Protein AF-A0A967I5H7-F1 (afdb_monomer_lite)

Foldseek 3Di:
DPPPVVVVVVVVVVVVVVVPPPVVVVVVVVVVVVVVVVVVVVVVVVVVVVVVVVVVVVVVVVVVVVVVVVVVVVVVVVVVVVVVVVVVVVVVVVVVVVVVVVLVVVLVVLVVVLVVVVVVDVVCPPCNLVCQLVVDPDPVVSVVSVVVSVVVVVVSVVSVVVSVVSVVVD

Secondary structure (DSSP, 8-state):
-THHHHHHHHHHHHHHHHTSSHHHHHHHHHHHHHHHHHHHHHHHHHHHHHHHHHHHHHHHHHHHHHHHHHHHHHHHHHHHHHHHHHHHHHHHHHHHHHHHHHHHHHHHHHHHHHHHHHHHHHHH-TTHHHHHHHT-SSHHHHHHHHHHHHHHHHHHHHHHHHHHHHHHT-

pLDDT: mean 87.02, std 15.75, range [47.09, 98.56]

Radius of gyration: 60.24 Å; chains: 1; bounding box: 118×24×165 Å

Sequence (170 aa):
MSRSVTVRILSGVLLAALLLPVSRSLADDLDDSRRKLQQIERRLRQTSQTLEQKTQAERQLRSDLRSVSAELERMRRRDKDLERELGRIEETIAARQKDAAEARTQVGEMENQVKTRLVALYKAGDAGPLRIVFSSTTPSEMARQFRYLSGVVRHDRQLLDTYRSRLEDL

Structure (mmCIF, N/CA/C/O backbone):
data_AF-A0A967I5H7-F1
#
_entry.id   AF-A0A967I5H7-F1
#
loop_
_atom_site.group_PDB
_atom_site.id
_atom_site.type_symbol
_atom_site.label_atom_id
_atom_site.label_alt_id
_atom_site.label_comp_id
_atom_site.label_asym_id
_atom_site.label_entity_id
_atom_site.label_seq_id
_atom_site.pdbx_PDB_ins_code
_atom_site.Cartn_x
_atom_site.Cartn_y
_atom_site.Cartn_z
_atom_site.occupancy
_atom_site.B_iso_or_equiv
_atom_site.auth_seq_id
_atom_site.auth_comp_id
_atom_site.auth_asym_id
_atom_site.auth_atom_id
_atom_site.pdbx_PDB_model_num
ATOM 1 N N . MET A 1 1 ? 77.489 -0.050 -110.963 1.00 48.12 1 MET A N 1
ATOM 2 C CA . MET A 1 1 ? 76.264 0.648 -110.496 1.00 48.12 1 MET A CA 1
ATOM 3 C C . MET A 1 1 ? 75.498 -0.084 -109.373 1.00 48.12 1 MET A C 1
ATOM 5 O O . MET A 1 1 ? 74.401 0.341 -109.047 1.00 48.12 1 MET A O 1
ATOM 9 N N . SER A 1 2 ? 76.056 -1.107 -108.699 1.00 51.81 2 SER A N 1
ATOM 10 C CA . SER A 1 2 ? 75.327 -1.906 -107.681 1.00 51.81 2 SER A CA 1
ATOM 11 C C . SER A 1 2 ? 75.442 -1.418 -106.221 1.00 51.81 2 SER A C 1
ATOM 13 O O . SER A 1 2 ? 74.976 -2.096 -105.311 1.00 51.81 2 SER A O 1
ATOM 15 N N . ARG A 1 3 ? 76.037 -0.239 -105.973 1.00 51.03 3 ARG A N 1
ATOM 16 C CA . ARG A 1 3 ? 76.220 0.332 -104.619 1.00 51.03 3 ARG A CA 1
ATOM 17 C C . ARG A 1 3 ? 75.095 1.277 -104.164 1.00 51.03 3 ARG A C 1
ATOM 19 O O . ARG A 1 3 ? 74.954 1.504 -102.972 1.00 51.03 3 ARG A O 1
ATOM 26 N N . SER A 1 4 ? 74.278 1.814 -105.074 1.00 50.06 4 SER A N 1
ATOM 27 C CA . SER A 1 4 ? 73.199 2.765 -104.741 1.00 50.06 4 SER A CA 1
ATOM 28 C C . SER A 1 4 ? 71.849 2.098 -104.439 1.00 50.06 4 SER A C 1
ATOM 30 O O . SER A 1 4 ? 71.014 2.684 -103.754 1.00 50.06 4 SER A O 1
ATOM 32 N N . VAL A 1 5 ? 71.634 0.869 -104.921 1.00 56.12 5 VAL A N 1
ATOM 33 C CA . VAL A 1 5 ? 70.396 0.098 -104.701 1.00 56.12 5 VAL A CA 1
ATOM 34 C C . VAL A 1 5 ? 70.439 -0.636 -103.359 1.00 56.12 5 VAL A C 1
ATOM 36 O O . VAL A 1 5 ? 69.460 -0.632 -102.621 1.00 56.12 5 VAL A O 1
ATOM 39 N N . THR A 1 6 ? 71.599 -1.174 -102.982 1.00 55.12 6 THR A N 1
ATOM 40 C CA . THR A 1 6 ? 71.808 -1.840 -101.688 1.00 55.12 6 THR A CA 1
ATOM 41 C C . THR A 1 6 ? 71.695 -0.874 -100.513 1.00 55.12 6 THR A C 1
ATOM 43 O O . THR A 1 6 ? 71.046 -1.213 -99.533 1.00 55.12 6 THR A O 1
ATOM 46 N N . VAL A 1 7 ? 72.210 0.357 -100.626 1.00 56.34 7 VAL A N 1
ATOM 47 C CA . VAL A 1 7 ? 72.081 1.387 -99.573 1.00 56.34 7 VAL A CA 1
ATOM 48 C C . VAL A 1 7 ? 70.624 1.830 -99.371 1.00 56.34 7 VAL A C 1
ATOM 50 O O . VAL A 1 7 ? 70.214 2.062 -98.239 1.00 56.34 7 VAL A O 1
ATOM 53 N N . ARG A 1 8 ? 69.814 1.881 -100.439 1.00 54.12 8 ARG A N 1
ATOM 54 C CA . ARG A 1 8 ? 68.382 2.232 -100.363 1.00 54.12 8 ARG A CA 1
ATOM 55 C C . ARG A 1 8 ? 67.513 1.111 -99.786 1.00 54.12 8 ARG A C 1
ATOM 57 O O . ARG A 1 8 ? 66.570 1.393 -99.054 1.00 54.12 8 ARG A O 1
ATOM 64 N N . ILE A 1 9 ? 67.847 -0.150 -100.065 1.00 57.62 9 ILE A N 1
ATOM 65 C CA . ILE A 1 9 ? 67.171 -1.310 -99.459 1.00 57.62 9 ILE A CA 1
ATOM 66 C C . ILE A 1 9 ? 67.573 -1.441 -97.979 1.00 57.62 9 ILE A C 1
ATOM 68 O O . ILE A 1 9 ? 66.714 -1.669 -97.131 1.00 57.62 9 ILE A O 1
ATOM 72 N N . LEU A 1 10 ? 68.846 -1.199 -97.643 1.00 52.28 10 LEU A N 1
ATOM 73 C CA . LEU A 1 10 ? 69.336 -1.218 -96.261 1.00 52.28 10 LEU A CA 1
ATOM 74 C C . LEU A 1 10 ? 68.751 -0.065 -95.419 1.00 52.28 10 LEU A C 1
ATOM 76 O O . LEU A 1 10 ? 68.406 -0.278 -94.259 1.00 52.28 10 LEU A O 1
ATOM 80 N N . SER A 1 11 ? 68.567 1.132 -95.998 1.00 55.00 11 SER A N 1
ATOM 81 C CA . SER A 1 11 ? 67.937 2.265 -95.297 1.00 55.00 11 SER A CA 1
ATOM 82 C C . SER A 1 11 ? 66.421 2.104 -95.139 1.00 55.00 11 SER A C 1
ATOM 84 O O . SER A 1 11 ? 65.867 2.556 -94.141 1.00 55.00 11 SER A O 1
ATOM 86 N N . GLY A 1 12 ? 65.743 1.441 -96.087 1.00 54.09 12 GLY A N 1
ATOM 87 C CA . GLY A 1 12 ? 64.311 1.129 -95.991 1.00 54.09 12 GLY A CA 1
ATOM 88 C C . GLY A 1 12 ? 63.990 0.092 -94.908 1.00 54.09 12 GLY A C 1
ATOM 89 O O . GLY A 1 12 ? 63.010 0.242 -94.180 1.00 54.09 12 GLY A O 1
ATOM 90 N N . VAL A 1 13 ? 64.851 -0.916 -94.738 1.00 55.88 13 VAL A N 1
ATOM 91 C CA . VAL A 1 13 ? 64.715 -1.937 -93.682 1.00 55.88 13 VAL A CA 1
ATOM 92 C C . VAL A 1 13 ? 65.041 -1.363 -92.296 1.00 55.88 13 VAL A C 1
ATOM 94 O O . VAL A 1 13 ? 64.364 -1.701 -91.326 1.00 55.88 13 VAL A O 1
ATOM 97 N N . LEU A 1 14 ? 66.004 -0.438 -92.194 1.00 51.91 14 LEU A N 1
ATOM 98 C CA . LEU A 1 14 ? 66.351 0.229 -90.932 1.00 51.91 14 LEU A CA 1
ATOM 99 C C . LEU A 1 14 ? 65.229 1.159 -90.427 1.00 51.91 14 LEU A C 1
ATOM 101 O O . LEU A 1 14 ? 64.987 1.224 -89.224 1.00 51.91 14 LEU A O 1
ATOM 105 N N . LEU A 1 15 ? 64.501 1.831 -91.331 1.00 52.03 15 LEU A N 1
ATOM 106 C CA . LEU A 1 15 ? 63.364 2.687 -90.962 1.00 52.03 15 LEU A CA 1
ATOM 107 C C . LEU A 1 15 ? 62.127 1.867 -90.545 1.00 52.03 15 LEU A C 1
ATOM 109 O O . LEU A 1 15 ? 61.424 2.244 -89.612 1.00 52.03 15 LEU A O 1
ATOM 113 N N . ALA A 1 16 ? 61.882 0.722 -91.195 1.00 51.41 16 ALA A N 1
ATOM 114 C CA . ALA A 1 16 ? 60.776 -0.179 -90.857 1.00 51.41 16 ALA A CA 1
ATOM 115 C C . ALA A 1 16 ? 61.017 -0.969 -89.553 1.00 51.41 16 ALA A C 1
ATOM 117 O O . ALA A 1 16 ? 60.074 -1.229 -88.808 1.00 51.41 16 ALA A O 1
ATOM 118 N N . ALA A 1 17 ? 62.273 -1.306 -89.236 1.00 51.19 17 ALA A N 1
ATOM 119 C CA . ALA A 1 17 ? 62.641 -1.986 -87.991 1.00 51.19 17 ALA A CA 1
ATOM 120 C C . ALA A 1 17 ? 62.571 -1.070 -86.752 1.00 51.19 17 ALA A C 1
ATOM 122 O O . ALA A 1 17 ? 62.327 -1.555 -85.648 1.00 51.19 17 ALA A O 1
ATOM 123 N N . LEU A 1 18 ? 62.724 0.250 -86.920 1.00 47.09 18 LEU A N 1
ATOM 124 C CA . LEU A 1 18 ? 62.641 1.218 -85.818 1.00 47.09 18 LEU A CA 1
ATOM 125 C C . LEU A 1 18 ? 61.191 1.532 -85.392 1.00 47.09 18 LEU A C 1
ATOM 127 O O . LEU A 1 18 ? 60.959 1.990 -84.277 1.00 47.09 18 LEU A O 1
ATOM 131 N N . LEU A 1 19 ? 60.205 1.249 -86.251 1.00 48.41 19 LEU A N 1
ATOM 132 C CA . LEU A 1 19 ? 58.780 1.505 -85.995 1.00 48.41 19 LEU A CA 1
ATOM 133 C C . LEU A 1 19 ? 58.031 0.322 -85.349 1.00 48.41 19 LEU A C 1
ATOM 135 O O . LEU A 1 19 ? 56.855 0.467 -85.018 1.00 48.41 19 LEU A O 1
ATOM 139 N N . LEU A 1 20 ? 58.673 -0.841 -85.156 1.00 53.62 20 LEU A N 1
ATOM 140 C CA . LEU A 1 20 ? 57.966 -2.098 -84.853 1.00 53.62 20 LEU A CA 1
ATOM 141 C C . LEU A 1 20 ? 58.289 -2.844 -83.535 1.00 53.62 20 LEU A C 1
ATOM 143 O O . LEU A 1 20 ? 57.771 -3.951 -83.373 1.00 53.62 20 LEU A O 1
ATOM 147 N N . PRO A 1 21 ? 58.982 -2.268 -82.526 1.00 49.91 21 PRO A N 1
ATOM 148 C CA . PRO A 1 21 ? 58.823 -2.794 -81.161 1.00 49.91 21 PRO A CA 1
ATOM 149 C C . PRO A 1 21 ? 58.366 -1.774 -80.103 1.00 49.91 21 PRO A C 1
ATOM 151 O O . PRO A 1 21 ? 57.919 -2.194 -79.040 1.00 49.91 21 PRO A O 1
ATOM 154 N N . VAL A 1 22 ? 58.387 -0.463 -80.372 1.00 51.75 22 VAL A N 1
ATOM 155 C CA . VAL A 1 22 ? 58.019 0.568 -79.371 1.00 51.75 22 VAL A CA 1
ATOM 156 C C . VAL A 1 22 ? 56.504 0.633 -79.117 1.00 51.75 22 VAL A C 1
ATOM 158 O O . VAL A 1 22 ? 56.057 0.945 -78.018 1.00 51.75 22 VAL A O 1
ATOM 161 N N . SER A 1 23 ? 55.684 0.271 -80.103 1.00 51.69 23 SER A N 1
ATOM 162 C CA . SER A 1 23 ? 54.220 0.286 -79.990 1.00 51.69 23 SER A CA 1
ATOM 163 C C . SER A 1 23 ? 53.652 -0.833 -79.110 1.00 51.69 23 SER A C 1
ATOM 165 O O . SER A 1 23 ? 52.576 -0.662 -78.543 1.00 51.69 23 SER A O 1
ATOM 167 N N . ARG A 1 24 ? 54.364 -1.960 -78.948 1.00 52.03 24 ARG A N 1
ATOM 168 C CA . ARG A 1 24 ? 53.908 -3.080 -78.105 1.00 52.03 24 ARG A CA 1
ATOM 169 C C . ARG A 1 24 ? 54.058 -2.794 -76.610 1.00 52.03 24 ARG A C 1
ATOM 171 O O . ARG A 1 24 ? 53.152 -3.138 -75.864 1.00 52.03 24 ARG A O 1
ATOM 178 N N . SER A 1 25 ? 55.138 -2.136 -76.177 1.00 56.47 25 SER A N 1
ATOM 179 C CA . SER A 1 25 ? 55.335 -1.814 -74.754 1.00 56.47 25 SER A CA 1
ATOM 180 C C . SER A 1 25 ? 54.417 -0.690 -74.269 1.00 56.47 25 SER A C 1
ATOM 182 O O . SER A 1 25 ? 53.925 -0.758 -73.150 1.00 56.47 25 SER A O 1
ATOM 184 N N . LEU A 1 26 ? 54.134 0.317 -75.110 1.00 58.41 26 LEU A N 1
ATOM 185 C CA . LEU A 1 26 ? 53.146 1.353 -74.780 1.00 58.41 26 LEU A CA 1
ATOM 186 C C . LEU A 1 26 ? 51.708 0.815 -74.768 1.00 58.41 26 LEU A C 1
ATOM 188 O O . LEU A 1 26 ? 50.904 1.284 -73.970 1.00 58.41 26 LEU A O 1
ATOM 192 N N . ALA A 1 27 ? 51.370 -0.141 -75.639 1.00 62.25 27 ALA A N 1
ATOM 193 C CA . ALA A 1 27 ? 50.043 -0.758 -75.651 1.00 62.25 27 ALA A CA 1
ATOM 194 C C . ALA A 1 27 ? 49.796 -1.638 -74.411 1.00 62.25 27 ALA A C 1
ATOM 196 O O . ALA A 1 27 ? 48.713 -1.572 -73.835 1.00 62.25 27 ALA A O 1
ATOM 197 N N . ASP A 1 28 ? 50.803 -2.402 -73.973 1.00 68.44 28 ASP A N 1
ATOM 198 C CA . ASP A 1 28 ? 50.714 -3.262 -72.783 1.00 68.44 28 ASP A CA 1
ATOM 199 C C . ASP A 1 28 ? 50.574 -2.439 -71.482 1.00 68.44 28 ASP A C 1
ATOM 201 O O . ASP A 1 28 ? 49.734 -2.739 -70.634 1.00 68.44 28 ASP A O 1
ATOM 205 N N . ASP A 1 29 ? 51.298 -1.318 -71.366 1.00 73.50 29 ASP A N 1
ATOM 206 C CA . ASP A 1 29 ? 51.200 -0.397 -70.218 1.00 73.50 29 ASP A CA 1
ATOM 207 C C . ASP A 1 29 ? 49.846 0.354 -70.169 1.00 73.50 29 ASP A C 1
ATOM 209 O O . ASP A 1 29 ? 49.271 0.607 -69.102 1.00 73.50 29 ASP A O 1
ATOM 213 N N . LEU A 1 30 ? 49.269 0.649 -71.342 1.00 77.06 30 LEU A N 1
ATOM 214 C CA . LEU A 1 30 ? 47.916 1.203 -71.480 1.00 77.06 30 LEU A CA 1
ATOM 215 C C . LEU A 1 30 ? 46.832 0.202 -71.064 1.00 77.06 30 LEU A C 1
ATOM 217 O O . LEU A 1 30 ? 45.870 0.582 -70.385 1.00 77.06 30 LEU A O 1
ATOM 221 N N . ASP A 1 31 ? 46.973 -1.065 -71.450 1.00 82.38 31 ASP A N 1
ATOM 222 C CA . ASP A 1 31 ? 46.030 -2.119 -71.077 1.00 82.38 31 ASP A CA 1
ATOM 223 C C . ASP A 1 31 ? 46.118 -2.464 -69.583 1.00 82.38 31 ASP A C 1
ATOM 225 O O . ASP A 1 31 ? 45.077 -2.629 -68.933 1.00 82.38 31 ASP A O 1
ATOM 229 N N . ASP A 1 32 ? 47.317 -2.487 -68.994 1.00 85.19 32 ASP A N 1
ATOM 230 C CA . ASP A 1 32 ? 47.492 -2.667 -67.547 1.00 85.19 32 ASP A CA 1
ATOM 231 C C . ASP A 1 32 ? 46.901 -1.490 -66.749 1.00 85.19 32 ASP A C 1
ATOM 233 O O . ASP A 1 32 ? 46.162 -1.681 -65.774 1.00 85.19 32 ASP A O 1
ATOM 237 N N . SER A 1 33 ? 47.108 -0.258 -67.222 1.00 83.06 33 SER A N 1
ATOM 238 C CA . SER A 1 33 ? 46.491 0.944 -66.643 1.00 83.06 33 SER A CA 1
ATOM 239 C C . SER A 1 33 ? 44.958 0.898 -66.691 1.00 83.06 33 SER A C 1
ATOM 241 O O . SER A 1 33 ? 44.292 1.213 -65.698 1.00 83.06 33 SER A O 1
ATOM 243 N N . ARG A 1 34 ? 44.367 0.436 -67.803 1.00 87.25 34 ARG A N 1
ATOM 244 C CA . ARG A 1 34 ? 42.908 0.237 -67.922 1.00 87.25 34 ARG A CA 1
ATOM 245 C C . ARG A 1 34 ? 42.387 -0.827 -66.958 1.00 87.25 34 ARG A C 1
ATOM 247 O O . ARG A 1 34 ? 41.344 -0.622 -66.332 1.00 87.25 34 ARG A O 1
ATOM 254 N N . ARG A 1 35 ? 43.104 -1.944 -66.795 1.00 90.44 35 ARG A N 1
ATOM 255 C CA . ARG A 1 35 ? 42.737 -3.009 -65.840 1.00 90.44 35 ARG A CA 1
ATOM 256 C C . ARG A 1 35 ? 42.777 -2.513 -64.396 1.00 90.44 35 ARG A C 1
ATOM 258 O O . ARG A 1 35 ? 41.832 -2.769 -63.644 1.00 90.44 35 ARG A O 1
ATOM 265 N N . LYS A 1 36 ? 43.818 -1.759 -64.026 1.00 91.19 36 LYS A N 1
ATOM 266 C CA . LYS A 1 36 ? 43.939 -1.110 -62.710 1.00 91.19 36 LYS A CA 1
ATOM 267 C C . LYS A 1 36 ? 42.777 -0.155 -62.451 1.00 91.19 36 LYS A C 1
ATOM 269 O O . LYS A 1 36 ? 42.155 -0.237 -61.393 1.00 91.19 36 LYS A O 1
ATOM 274 N N . LEU A 1 37 ? 42.418 0.678 -63.428 1.00 91.56 37 LEU A N 1
ATOM 275 C CA . LEU A 1 37 ? 41.289 1.603 -63.309 1.00 91.56 37 LEU A CA 1
ATOM 276 C C . LEU A 1 37 ? 39.960 0.857 -63.105 1.00 91.56 37 LEU A C 1
ATOM 278 O O . LEU A 1 37 ? 39.237 1.145 -62.153 1.00 91.56 37 LEU A O 1
ATOM 282 N N . GLN A 1 38 ? 39.687 -0.189 -63.889 1.00 93.19 38 GLN A N 1
ATOM 283 C CA . GLN A 1 38 ? 38.497 -1.033 -63.698 1.00 93.19 38 GLN A CA 1
ATOM 284 C C . GLN A 1 38 ? 38.470 -1.743 -62.335 1.00 93.19 38 GLN A C 1
ATOM 286 O O . GLN A 1 38 ? 37.399 -1.998 -61.773 1.00 93.19 38 GLN A O 1
ATOM 291 N N . GLN A 1 39 ? 39.628 -2.133 -61.799 1.00 94.50 39 GLN A N 1
ATOM 292 C CA . GLN A 1 39 ? 39.720 -2.729 -60.467 1.00 94.50 39 GLN A CA 1
ATOM 293 C C . GLN A 1 39 ? 39.444 -1.692 -59.374 1.00 94.50 39 GLN A C 1
ATOM 295 O O . GLN A 1 39 ? 38.716 -1.996 -58.426 1.00 94.50 39 G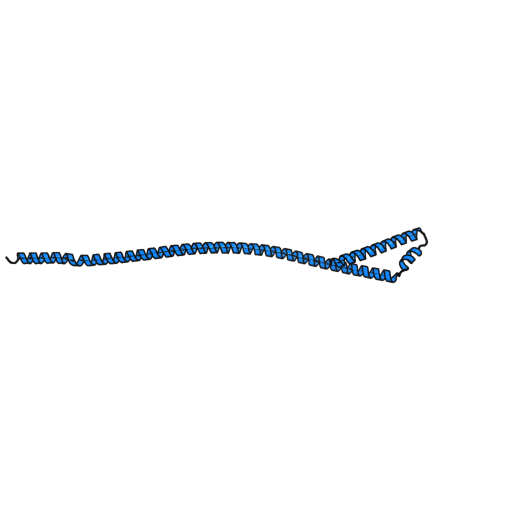LN A O 1
ATOM 300 N N . ILE A 1 40 ? 39.970 -0.475 -59.521 1.00 94.12 40 ILE A N 1
ATOM 301 C CA . ILE A 1 40 ? 39.706 0.647 -58.613 1.00 94.12 40 ILE A CA 1
ATOM 302 C C . ILE A 1 40 ? 38.220 1.007 -58.636 1.00 94.12 40 ILE A C 1
ATOM 304 O O . ILE A 1 40 ? 37.616 1.092 -57.573 1.00 94.12 40 ILE A O 1
ATOM 308 N N . GLU A 1 41 ? 37.592 1.119 -59.806 1.00 92.75 41 GLU A N 1
ATOM 309 C CA . GLU A 1 41 ? 36.151 1.387 -59.915 1.00 92.75 41 GLU A CA 1
ATOM 310 C C . GLU A 1 41 ? 35.296 0.297 -59.262 1.00 92.75 41 GLU A C 1
ATOM 312 O O . GLU A 1 41 ? 34.310 0.589 -58.584 1.00 92.75 41 GLU A O 1
ATOM 317 N N . ARG A 1 42 ? 35.664 -0.980 -59.443 1.00 95.81 42 ARG A N 1
ATOM 318 C CA . ARG A 1 42 ? 34.982 -2.097 -58.773 1.00 95.81 42 ARG A CA 1
ATOM 319 C C . ARG A 1 42 ? 35.119 -2.006 -57.255 1.00 95.81 42 ARG A C 1
ATOM 321 O O . ARG A 1 42 ? 34.110 -2.127 -56.563 1.00 95.81 42 ARG A O 1
ATOM 328 N N . ARG A 1 43 ? 36.327 -1.741 -56.750 1.00 94.75 43 ARG A N 1
ATOM 329 C CA . ARG A 1 43 ? 36.581 -1.542 -55.314 1.00 94.75 43 ARG A CA 1
ATOM 330 C C . ARG A 1 43 ? 35.831 -0.331 -54.767 1.00 94.75 43 ARG A C 1
ATOM 332 O O . ARG A 1 43 ? 35.278 -0.421 -53.676 1.00 94.75 43 ARG A O 1
ATOM 339 N N . LEU A 1 44 ? 35.767 0.764 -55.522 1.00 94.62 44 LEU A N 1
ATOM 340 C CA . LEU A 1 44 ? 35.023 1.963 -55.150 1.00 94.62 44 LEU A CA 1
ATOM 341 C C . LEU A 1 44 ? 33.532 1.645 -55.016 1.00 94.62 44 LEU A C 1
ATOM 343 O O . LEU A 1 44 ? 32.970 1.884 -53.955 1.00 94.62 44 LEU A O 1
ATOM 347 N N . ARG A 1 45 ? 32.921 1.001 -56.022 1.00 95.88 45 ARG A N 1
ATOM 348 C CA . ARG A 1 45 ? 31.509 0.579 -55.963 1.00 95.88 45 ARG A CA 1
ATOM 349 C C . ARG A 1 45 ? 31.219 -0.332 -54.768 1.00 95.88 45 ARG A C 1
ATOM 351 O O . ARG A 1 45 ? 30.258 -0.091 -54.046 1.00 95.88 45 ARG A O 1
ATOM 358 N N . GLN A 1 46 ? 32.061 -1.338 -54.525 1.00 96.25 46 GLN A N 1
ATOM 359 C CA . GLN A 1 46 ? 31.907 -2.244 -53.377 1.00 96.25 46 GLN A CA 1
ATOM 360 C C . GLN A 1 46 ? 32.037 -1.511 -52.037 1.00 96.25 46 GLN A C 1
ATOM 362 O O . GLN A 1 46 ? 31.272 -1.768 -51.106 1.00 96.25 46 GLN A O 1
ATOM 367 N N . THR A 1 47 ? 32.987 -0.580 -51.941 1.00 94.50 47 THR A N 1
ATOM 368 C CA . THR A 1 47 ? 33.207 0.221 -50.732 1.00 94.50 47 THR A CA 1
ATOM 369 C C . THR A 1 47 ? 32.029 1.160 -50.483 1.00 94.50 47 THR A C 1
ATOM 371 O O . THR A 1 47 ? 31.547 1.221 -49.356 1.00 94.50 47 THR A O 1
ATOM 374 N N . SER A 1 48 ? 31.512 1.826 -51.521 1.00 95.06 48 SER A N 1
ATOM 375 C CA . SER A 1 48 ? 30.314 2.671 -51.442 1.00 95.06 48 SER A CA 1
ATOM 376 C C . SER A 1 48 ? 29.086 1.881 -50.988 1.00 95.06 48 SER A C 1
ATOM 378 O O . SER A 1 48 ? 28.423 2.294 -50.043 1.00 95.06 48 SER A O 1
ATOM 380 N N . GLN A 1 49 ? 28.833 0.703 -51.568 1.00 97.00 49 GLN A N 1
ATOM 381 C CA . GLN A 1 49 ? 27.724 -0.166 -51.147 1.00 97.00 49 GLN A CA 1
ATOM 382 C C . GLN A 1 49 ? 27.868 -0.626 -49.690 1.00 97.00 49 GLN A C 1
ATOM 384 O O . GLN A 1 49 ? 26.906 -0.608 -48.926 1.00 97.00 49 GLN A O 1
ATOM 389 N N . THR A 1 50 ? 29.082 -1.003 -49.279 1.00 96.44 50 THR A N 1
ATOM 390 C CA . THR A 1 50 ? 29.358 -1.400 -47.889 1.00 96.44 50 THR A CA 1
ATOM 391 C C . THR A 1 50 ? 29.144 -0.231 -46.928 1.00 96.44 50 THR A C 1
ATOM 393 O O . THR A 1 50 ? 28.615 -0.418 -45.832 1.00 96.44 50 THR A O 1
ATOM 396 N N . LEU A 1 51 ? 29.545 0.980 -47.323 1.00 96.12 51 LEU A N 1
ATOM 397 C CA . LEU A 1 51 ? 29.343 2.187 -46.530 1.00 96.12 51 LEU A CA 1
ATOM 398 C C . LEU A 1 51 ? 27.852 2.486 -46.360 1.00 96.12 51 LEU A C 1
ATOM 400 O O . LEU A 1 51 ? 27.416 2.697 -45.233 1.00 96.12 51 LEU A O 1
ATOM 404 N N . GLU A 1 52 ? 27.065 2.423 -47.436 1.00 97.06 52 GLU A N 1
ATOM 405 C CA . GLU A 1 52 ? 25.610 2.610 -47.387 1.00 97.06 52 GLU A CA 1
ATOM 406 C C . GLU A 1 52 ? 24.933 1.597 -46.455 1.00 97.06 52 GLU A C 1
ATOM 408 O O . GLU A 1 52 ? 24.158 1.988 -45.578 1.00 97.06 52 GLU A O 1
ATOM 413 N N . GLN A 1 53 ? 25.286 0.311 -46.571 1.00 97.50 53 GLN A N 1
ATOM 414 C CA . GLN A 1 53 ? 24.779 -0.742 -45.684 1.00 97.50 53 GLN A CA 1
ATOM 415 C C . GLN A 1 53 ? 25.130 -0.470 -44.218 1.00 97.50 53 GLN A C 1
ATOM 417 O O . GLN A 1 53 ? 24.269 -0.571 -43.342 1.00 97.50 53 GLN A O 1
ATOM 422 N N . LYS A 1 54 ? 26.380 -0.078 -43.934 1.00 96.88 54 LYS A N 1
ATOM 423 C CA . LYS A 1 54 ? 26.809 0.270 -42.573 1.00 96.88 54 LYS A CA 1
ATOM 424 C C . LYS A 1 54 ? 26.090 1.505 -42.041 1.00 96.88 54 LYS A C 1
ATOM 426 O O . LYS A 1 54 ? 25.675 1.499 -40.887 1.00 96.88 54 LYS A O 1
ATOM 431 N N . THR A 1 55 ? 25.890 2.534 -42.862 1.00 96.88 55 THR A N 1
ATOM 432 C CA . THR A 1 55 ? 25.125 3.727 -42.477 1.00 96.88 55 THR A CA 1
ATOM 433 C C . THR A 1 55 ? 23.669 3.379 -42.172 1.00 96.88 55 THR A C 1
ATOM 435 O O . THR A 1 55 ? 23.103 3.900 -41.210 1.00 96.88 55 THR A O 1
ATOM 438 N N . GLN A 1 56 ? 23.048 2.484 -42.944 1.00 97.56 56 GLN A N 1
ATOM 439 C CA . GLN A 1 56 ? 21.691 2.020 -42.662 1.00 97.56 56 GLN A CA 1
ATOM 440 C C . GLN A 1 56 ? 21.628 1.214 -41.357 1.00 97.56 56 GLN A C 1
ATOM 442 O O . GLN A 1 56 ? 20.762 1.482 -40.523 1.00 97.56 56 GLN A O 1
ATOM 447 N N . ALA A 1 57 ? 22.572 0.294 -41.144 1.00 97.38 57 ALA A N 1
ATOM 448 C CA . ALA A 1 57 ? 22.676 -0.474 -39.905 1.00 97.38 57 ALA A CA 1
ATOM 449 C C . ALA A 1 57 ? 22.895 0.434 -38.682 1.00 97.38 57 ALA A C 1
ATOM 451 O O . ALA A 1 57 ? 22.251 0.250 -37.652 1.00 97.38 57 ALA A O 1
ATOM 452 N N . GLU A 1 58 ? 23.737 1.465 -38.801 1.00 97.00 58 GLU A N 1
ATOM 453 C CA . GLU A 1 58 ? 23.949 2.456 -37.741 1.00 97.00 58 GLU A CA 1
ATOM 454 C C . GLU A 1 58 ? 22.658 3.219 -37.414 1.00 97.00 58 GLU A C 1
ATOM 456 O O . GLU A 1 58 ? 22.325 3.411 -36.242 1.00 97.00 58 GLU A O 1
ATOM 461 N N . ARG A 1 59 ? 21.896 3.641 -38.432 1.00 97.75 59 ARG A N 1
ATOM 462 C CA . ARG A 1 59 ? 20.606 4.319 -38.228 1.00 97.75 59 ARG A CA 1
ATOM 463 C C . ARG A 1 59 ? 19.604 3.422 -37.508 1.00 97.75 59 ARG A C 1
ATOM 465 O O . ARG A 1 59 ? 18.932 3.908 -36.597 1.00 97.75 59 ARG A O 1
ATOM 472 N N . GLN A 1 60 ? 19.530 2.147 -37.891 1.00 97.81 60 GLN A N 1
ATOM 473 C CA . GLN A 1 60 ? 18.663 1.173 -37.232 1.00 97.81 60 GLN A CA 1
ATOM 474 C C . GLN A 1 60 ? 19.075 0.988 -35.771 1.00 97.81 60 GLN A C 1
ATOM 476 O O . GLN A 1 60 ? 18.256 1.196 -34.882 1.00 97.81 60 GLN A O 1
ATOM 481 N N . LEU A 1 61 ? 20.363 0.748 -35.512 1.00 97.56 61 LEU A N 1
ATOM 482 C CA . LEU A 1 61 ? 20.882 0.570 -34.157 1.00 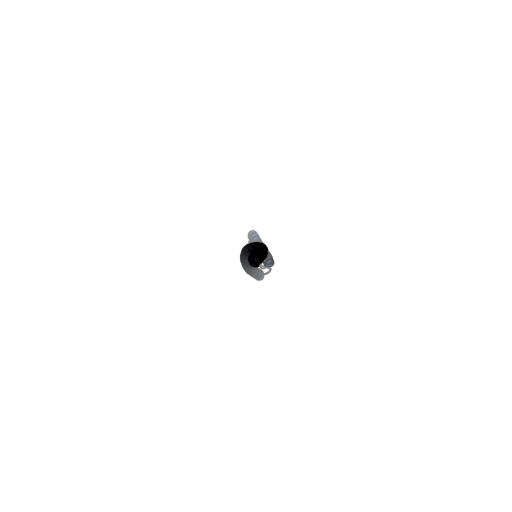97.56 61 LEU A CA 1
ATOM 483 C C . LEU A 1 61 ? 20.631 1.800 -33.272 1.00 97.56 61 LEU A C 1
ATOM 485 O O . LEU A 1 61 ? 20.241 1.670 -32.115 1.00 97.56 61 LEU A O 1
ATOM 489 N N . ARG A 1 62 ? 20.796 3.015 -33.812 1.00 97.62 62 ARG A N 1
ATOM 490 C CA . ARG A 1 62 ? 20.450 4.258 -33.101 1.00 97.62 62 ARG A CA 1
ATOM 491 C C . ARG A 1 62 ? 18.953 4.354 -32.806 1.00 97.62 62 ARG A C 1
ATOM 493 O O . ARG A 1 62 ? 18.571 4.906 -31.775 1.00 97.62 62 ARG A O 1
ATOM 500 N N . SER A 1 63 ? 18.100 3.878 -33.711 1.00 98.06 63 SER A N 1
ATOM 501 C CA . SER A 1 63 ? 16.653 3.827 -33.490 1.00 98.06 63 SER A CA 1
ATOM 502 C C . SER A 1 63 ? 16.299 2.856 -32.368 1.00 98.06 63 SER A C 1
ATOM 504 O O . SER A 1 63 ? 15.606 3.245 -31.427 1.00 98.06 63 SER A O 1
ATOM 506 N N . ASP A 1 64 ? 16.852 1.647 -32.418 1.00 97.69 64 ASP A N 1
ATOM 507 C CA . ASP A 1 64 ? 16.629 0.608 -31.414 1.00 97.69 64 ASP A CA 1
ATOM 508 C C . ASP A 1 64 ? 17.122 1.074 -30.040 1.00 97.69 64 ASP A C 1
ATOM 510 O O . ASP A 1 64 ? 16.389 0.987 -29.056 1.00 97.69 64 ASP A O 1
ATOM 514 N N . LEU A 1 65 ? 18.307 1.695 -29.976 1.00 98.00 65 LEU A N 1
ATOM 515 C CA . LEU A 1 65 ? 18.854 2.249 -28.737 1.00 98.00 65 LEU A CA 1
ATOM 516 C C . LEU A 1 65 ? 17.945 3.326 -28.133 1.00 98.00 65 LEU A C 1
ATOM 518 O O . LEU A 1 65 ? 17.744 3.354 -26.916 1.00 98.00 65 LEU A O 1
ATOM 522 N N . ARG A 1 66 ? 17.369 4.206 -28.964 1.00 97.94 66 ARG A N 1
ATOM 523 C CA . ARG A 1 66 ? 16.397 5.209 -28.497 1.00 97.94 66 ARG A CA 1
ATOM 524 C C . ARG A 1 66 ? 15.132 4.551 -27.960 1.00 97.94 66 ARG A C 1
ATOM 526 O O . ARG A 1 66 ? 14.633 4.995 -26.929 1.00 97.94 66 ARG A O 1
ATOM 533 N N . SER A 1 67 ? 14.635 3.506 -28.624 1.00 98.12 67 SER A N 1
ATOM 534 C CA . SER A 1 67 ? 13.440 2.789 -28.170 1.00 98.12 67 SER A CA 1
ATOM 535 C C . SER A 1 67 ? 13.679 2.103 -26.829 1.00 98.12 67 SER A C 1
ATOM 537 O O . SER A 1 67 ? 12.909 2.311 -25.895 1.00 98.12 67 SER A O 1
ATOM 539 N N . VAL A 1 68 ? 14.787 1.367 -26.703 1.00 98.12 68 VAL A N 1
ATOM 540 C CA . VAL A 1 68 ? 15.163 0.685 -25.456 1.00 98.12 68 VAL A CA 1
ATOM 541 C C . VAL A 1 68 ? 15.372 1.696 -24.330 1.00 98.12 68 VAL A C 1
ATOM 543 O O . VAL A 1 68 ? 14.878 1.498 -23.225 1.00 98.12 68 VAL A O 1
ATOM 546 N N . SER A 1 69 ? 16.038 2.822 -24.603 1.00 97.88 69 SER A N 1
ATOM 547 C CA . SER A 1 69 ? 16.230 3.881 -23.601 1.00 97.88 69 SER A CA 1
ATOM 548 C C . SER A 1 69 ? 14.897 4.476 -23.136 1.00 97.88 69 SER A C 1
ATOM 550 O O . SER A 1 69 ? 14.700 4.702 -21.944 1.00 97.88 69 SER A O 1
ATOM 552 N N . ALA A 1 70 ? 13.959 4.706 -24.059 1.00 98.31 70 ALA A N 1
ATOM 553 C CA . ALA A 1 70 ? 12.633 5.207 -23.716 1.00 98.31 70 ALA A CA 1
ATOM 554 C C . ALA A 1 70 ? 11.829 4.190 -22.892 1.00 98.31 70 ALA A C 1
ATOM 556 O O . ALA A 1 70 ? 11.118 4.578 -21.965 1.00 98.31 70 ALA A O 1
ATOM 557 N N . GLU A 1 71 ? 11.936 2.901 -23.207 1.00 98.31 71 GLU A N 1
ATOM 558 C CA . GLU A 1 71 ? 11.291 1.834 -22.446 1.00 98.31 71 GLU A CA 1
ATOM 559 C C . GLU A 1 71 ? 11.881 1.698 -21.037 1.00 98.31 71 GLU A C 1
ATOM 561 O O . GLU A 1 71 ? 11.122 1.657 -20.066 1.00 98.31 71 GLU A O 1
ATOM 566 N N . LEU A 1 72 ? 13.210 1.749 -20.910 1.00 98.38 72 LEU A N 1
ATOM 567 C CA . LEU A 1 72 ? 13.918 1.744 -19.629 1.00 98.38 72 LEU A CA 1
ATOM 568 C C . LEU A 1 72 ? 13.451 2.898 -18.731 1.00 98.38 72 LEU A C 1
ATOM 570 O O . LEU A 1 72 ? 13.161 2.699 -17.554 1.00 98.38 72 LEU A O 1
ATOM 574 N N . GLU A 1 73 ? 13.315 4.102 -19.287 1.00 98.38 73 GLU A N 1
ATOM 575 C CA . GLU A 1 73 ? 12.811 5.260 -18.544 1.00 98.38 73 GLU A CA 1
ATOM 576 C C . GLU A 1 73 ? 11.343 5.106 -18.126 1.00 98.38 73 GLU A C 1
ATOM 578 O O . GLU A 1 73 ? 10.956 5.569 -17.051 1.00 98.38 73 GLU A O 1
ATOM 583 N N . ARG A 1 74 ? 10.507 4.436 -18.930 1.00 98.44 74 ARG A N 1
ATOM 584 C CA . ARG A 1 74 ? 9.125 4.110 -18.531 1.00 98.44 74 ARG A CA 1
ATOM 585 C C . ARG A 1 74 ? 9.088 3.062 -17.424 1.00 98.44 74 ARG A C 1
ATOM 587 O O . ARG A 1 74 ? 8.250 3.172 -16.534 1.00 98.44 74 ARG A O 1
ATOM 594 N N . MET A 1 75 ? 9.949 2.047 -17.483 1.00 98.12 75 MET A N 1
ATOM 595 C CA . MET A 1 75 ? 10.065 1.027 -16.433 1.00 98.12 75 MET A CA 1
ATOM 596 C C . MET A 1 75 ? 10.519 1.663 -15.119 1.00 98.12 75 MET A C 1
ATOM 598 O O . MET A 1 75 ? 9.802 1.560 -14.136 1.00 98.12 75 MET A O 1
ATOM 602 N N . ARG A 1 76 ? 11.580 2.477 -15.137 1.00 98.31 76 ARG A N 1
ATOM 603 C CA . ARG A 1 76 ? 12.060 3.211 -13.952 1.00 98.31 76 ARG A CA 1
ATOM 604 C C . ARG A 1 76 ? 10.998 4.094 -13.297 1.00 98.31 76 ARG A C 1
ATO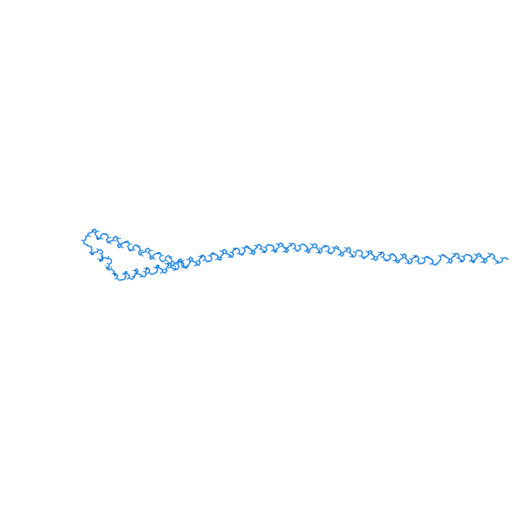M 606 O O . ARG A 1 76 ? 10.990 4.242 -12.080 1.00 98.31 76 ARG A O 1
ATOM 613 N N . ARG A 1 77 ? 10.128 4.733 -14.089 1.00 98.44 77 ARG A N 1
ATOM 614 C CA . ARG A 1 77 ? 9.005 5.519 -13.545 1.00 98.44 77 ARG A CA 1
ATOM 615 C C . ARG A 1 77 ? 7.971 4.620 -12.883 1.00 98.44 77 ARG A C 1
ATOM 617 O O . ARG A 1 77 ? 7.575 4.914 -11.765 1.00 98.44 77 ARG A O 1
ATOM 624 N N . ARG A 1 78 ? 7.596 3.520 -13.544 1.00 98.38 78 ARG A N 1
ATOM 625 C CA . ARG A 1 78 ? 6.675 2.527 -12.980 1.00 98.38 78 ARG A CA 1
ATOM 626 C C . ARG A 1 78 ? 7.213 1.927 -11.684 1.00 98.38 78 ARG A C 1
ATOM 628 O O . ARG A 1 78 ? 6.460 1.860 -10.726 1.00 98.38 78 ARG A O 1
ATOM 635 N N . ASP A 1 79 ? 8.499 1.596 -11.622 1.00 98.38 79 ASP A N 1
ATOM 636 C CA . ASP A 1 79 ? 9.129 1.075 -10.403 1.00 98.38 79 ASP A CA 1
ATOM 637 C C . ASP A 1 79 ? 9.023 2.083 -9.253 1.00 98.38 79 ASP A C 1
ATOM 639 O O . ASP A 1 79 ? 8.547 1.742 -8.176 1.00 98.38 79 ASP A O 1
ATOM 643 N N . LYS A 1 80 ? 9.347 3.359 -9.499 1.00 98.31 80 LYS A N 1
ATOM 644 C CA . LYS A 1 80 ? 9.190 4.424 -8.491 1.00 98.31 80 LYS A CA 1
ATOM 645 C C . LYS A 1 80 ? 7.740 4.645 -8.063 1.00 98.31 80 LYS A C 1
ATOM 647 O O . LYS A 1 80 ? 7.483 5.048 -6.930 1.00 98.31 80 LYS A O 1
ATOM 652 N N . ASP A 1 81 ? 6.786 4.472 -8.970 1.00 98.44 81 ASP A N 1
ATOM 653 C CA . ASP A 1 81 ? 5.364 4.590 -8.649 1.00 98.44 81 ASP A CA 1
ATOM 654 C C . ASP A 1 81 ? 4.916 3.425 -7.760 1.00 98.44 81 ASP A C 1
ATOM 656 O O . ASP A 1 81 ? 4.278 3.664 -6.734 1.00 98.44 81 ASP A O 1
ATOM 660 N N . LEU A 1 82 ? 5.339 2.203 -8.096 1.00 98.50 82 LEU A N 1
ATOM 661 C CA . LEU A 1 82 ? 5.080 0.991 -7.319 1.00 98.50 82 LEU A CA 1
ATOM 662 C C . LEU A 1 82 ? 5.731 1.040 -5.934 1.00 98.50 82 LEU A C 1
ATOM 664 O O . LEU A 1 82 ? 5.078 0.696 -4.958 1.00 98.50 82 LEU A O 1
ATOM 668 N N . GLU A 1 83 ? 6.971 1.520 -5.813 1.00 98.31 83 GLU A N 1
ATOM 669 C CA . GLU A 1 83 ? 7.637 1.706 -4.513 1.00 98.31 83 GLU A CA 1
ATOM 670 C C . GLU A 1 83 ? 6.857 2.672 -3.609 1.00 98.31 83 GLU A C 1
ATOM 672 O O . GLU A 1 83 ? 6.688 2.426 -2.414 1.00 98.31 83 GLU A O 1
ATOM 677 N N . ARG A 1 84 ? 6.326 3.765 -4.176 1.00 98.38 84 ARG A N 1
ATOM 678 C CA . ARG A 1 84 ? 5.494 4.718 -3.424 1.00 98.38 84 ARG A CA 1
ATOM 679 C C . ARG A 1 84 ? 4.147 4.126 -3.027 1.00 98.38 84 ARG A C 1
ATOM 681 O O . ARG A 1 84 ? 3.642 4.439 -1.951 1.00 98.38 84 ARG A O 1
ATOM 688 N N . GLU A 1 85 ? 3.535 3.338 -3.901 1.00 98.44 85 GLU A N 1
ATOM 689 C CA . GLU A 1 85 ? 2.280 2.649 -3.603 1.00 98.44 85 GLU A CA 1
ATOM 690 C C . GLU A 1 85 ? 2.474 1.591 -2.515 1.00 98.44 85 GLU A C 1
ATOM 692 O O . GLU A 1 85 ? 1.703 1.567 -1.557 1.00 98.44 85 GLU A O 1
ATOM 697 N N . LEU A 1 86 ? 3.552 0.807 -2.599 1.00 98.38 86 LEU A N 1
ATOM 698 C CA . LEU A 1 86 ? 3.932 -0.173 -1.588 1.00 98.38 86 LEU A CA 1
ATOM 699 C C . LEU A 1 86 ? 4.085 0.484 -0.215 1.00 98.38 86 LEU A C 1
ATOM 701 O O . LEU A 1 86 ? 3.425 0.054 0.727 1.00 98.38 86 LEU A O 1
ATOM 705 N N . GLY A 1 87 ? 4.850 1.577 -0.118 1.00 98.44 87 GLY A N 1
ATOM 706 C CA . GLY A 1 87 ? 5.025 2.289 1.152 1.00 98.44 87 GLY A CA 1
ATOM 707 C C . GLY A 1 87 ? 3.702 2.777 1.758 1.00 98.44 87 GLY A C 1
ATOM 708 O O . GLY A 1 87 ? 3.464 2.616 2.952 1.00 98.44 87 GLY A O 1
ATOM 709 N N . ARG A 1 88 ? 2.777 3.297 0.937 1.00 98.44 88 ARG A N 1
ATOM 710 C CA . ARG A 1 88 ? 1.440 3.707 1.414 1.00 98.44 88 ARG A CA 1
ATOM 711 C C . ARG A 1 88 ? 0.599 2.530 1.900 1.00 98.44 88 ARG A C 1
ATOM 713 O O . ARG A 1 88 ? -0.148 2.666 2.873 1.00 98.44 88 ARG A O 1
ATOM 720 N N . ILE A 1 89 ? 0.673 1.396 1.207 1.00 98.56 89 ILE A N 1
ATOM 721 C CA . ILE A 1 89 ? -0.038 0.178 1.601 1.00 98.56 89 ILE A CA 1
ATOM 722 C C . ILE A 1 89 ? 0.530 -0.346 2.922 1.00 98.56 89 ILE A C 1
ATOM 724 O O . ILE A 1 89 ? -0.250 -0.673 3.813 1.00 98.56 89 ILE A O 1
ATOM 728 N N . GLU A 1 90 ? 1.852 -0.363 3.092 1.00 98.38 90 GLU A N 1
ATOM 729 C CA . GLU A 1 90 ? 2.510 -0.770 4.340 1.00 98.38 90 GLU A CA 1
ATOM 730 C C . GLU A 1 90 ? 2.108 0.123 5.523 1.00 98.38 90 GLU A C 1
ATOM 732 O O . GLU A 1 90 ? 1.718 -0.391 6.573 1.00 98.38 90 GLU A O 1
ATOM 737 N N . GLU A 1 91 ? 2.102 1.449 5.344 1.00 98.44 91 GLU A N 1
ATOM 738 C CA . GLU A 1 91 ? 1.607 2.396 6.356 1.00 98.44 91 GLU A CA 1
ATOM 739 C C . GLU A 1 91 ? 0.134 2.141 6.704 1.00 98.44 91 GLU A C 1
ATOM 741 O O . GLU A 1 91 ? -0.248 2.126 7.878 1.00 98.44 91 GLU A O 1
ATOM 746 N N . THR A 1 92 ? -0.697 1.887 5.690 1.00 98.38 92 THR A N 1
ATOM 747 C CA . THR A 1 92 ? -2.119 1.576 5.884 1.00 98.38 92 THR A CA 1
ATOM 748 C C . THR A 1 92 ? -2.295 0.268 6.653 1.00 98.38 92 THR A C 1
ATOM 750 O O . THR A 1 92 ? -3.107 0.209 7.575 1.00 98.38 92 THR A O 1
ATOM 753 N N . ILE A 1 93 ? -1.528 -0.773 6.322 1.00 98.38 93 ILE A N 1
ATOM 754 C CA . ILE A 1 93 ? -1.552 -2.056 7.034 1.00 98.38 93 ILE A CA 1
ATOM 755 C C . ILE A 1 93 ? -1.154 -1.853 8.496 1.00 98.38 93 ILE A C 1
ATOM 757 O O . ILE A 1 93 ? -1.864 -2.333 9.380 1.00 98.38 93 ILE A O 1
ATOM 761 N N . ALA A 1 94 ? -0.076 -1.115 8.765 1.00 98.31 94 ALA A N 1
ATOM 762 C CA . ALA A 1 94 ? 0.378 -0.845 10.127 1.00 98.31 94 ALA A CA 1
ATOM 763 C C . ALA A 1 94 ? -0.687 -0.098 10.950 1.00 98.31 94 ALA A C 1
ATOM 765 O O . ALA A 1 94 ? -0.978 -0.484 12.085 1.00 98.31 94 ALA A O 1
ATOM 766 N N . ALA A 1 95 ? -1.325 0.922 10.365 1.00 98.19 95 ALA A N 1
ATOM 767 C CA . ALA A 1 95 ? -2.420 1.645 11.009 1.00 98.19 95 ALA A CA 1
ATOM 768 C C . ALA A 1 95 ? -3.614 0.722 11.306 1.00 98.19 95 ALA A C 1
ATOM 770 O O . ALA A 1 95 ? -4.093 0.676 12.437 1.00 98.19 95 ALA A O 1
ATOM 771 N N . ARG A 1 96 ? -4.044 -0.090 10.333 1.00 97.75 96 ARG A N 1
ATOM 772 C CA . ARG A 1 96 ? -5.162 -1.032 10.514 1.00 97.75 96 ARG A CA 1
ATOM 773 C C . ARG A 1 96 ? -4.870 -2.119 11.542 1.00 97.75 96 ARG A C 1
ATOM 775 O O . ARG A 1 96 ? -5.765 -2.499 12.290 1.00 97.75 96 ARG A O 1
ATOM 782 N N . GLN A 1 97 ? -3.636 -2.615 11.604 1.00 97.94 97 GLN A N 1
ATOM 783 C CA . GLN A 1 97 ? -3.223 -3.574 12.630 1.00 97.94 97 GLN A CA 1
ATOM 784 C C . GLN A 1 97 ? -3.290 -2.962 14.030 1.00 97.94 97 GLN A C 1
ATOM 786 O O . GLN A 1 97 ? -3.748 -3.626 14.961 1.00 97.94 97 GLN A O 1
ATOM 791 N N . LYS A 1 98 ? -2.879 -1.696 14.173 1.00 98.00 98 LYS A N 1
ATOM 792 C CA . LYS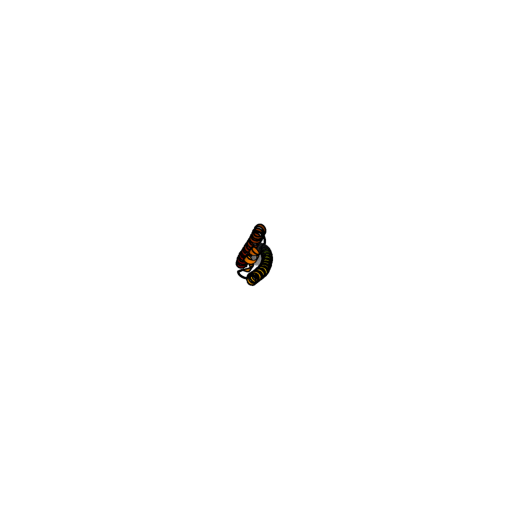 A 1 98 ? -3.007 -0.957 15.430 1.00 98.00 98 LYS A CA 1
ATOM 793 C C . LYS A 1 98 ? -4.476 -0.768 15.817 1.00 98.00 98 LYS A C 1
ATOM 795 O O . LYS A 1 98 ? -4.843 -1.145 16.928 1.00 98.00 98 LYS A O 1
ATOM 800 N N . ASP A 1 99 ? -5.312 -0.286 14.898 1.00 96.62 99 ASP A N 1
ATOM 801 C CA . ASP A 1 99 ? -6.753 -0.107 15.128 1.00 96.62 99 ASP A CA 1
ATOM 802 C C . ASP A 1 99 ? -7.415 -1.428 15.561 1.00 96.62 99 ASP A C 1
ATOM 804 O O . ASP A 1 99 ? -8.195 -1.464 16.512 1.00 96.62 99 ASP A O 1
ATOM 808 N N . ALA A 1 100 ? -7.064 -2.541 14.906 1.00 96.69 100 ALA A N 1
ATOM 809 C CA . ALA A 1 100 ? -7.577 -3.865 15.248 1.00 96.69 100 ALA A CA 1
ATOM 810 C C . ALA A 1 100 ? -7.112 -4.339 16.637 1.00 96.69 100 ALA A C 1
ATOM 812 O O . ALA A 1 100 ? -7.891 -4.941 17.379 1.00 96.69 100 ALA A O 1
ATOM 813 N N . ALA A 1 101 ? -5.858 -4.074 17.014 1.00 97.19 101 ALA A N 1
ATOM 814 C CA . ALA A 1 101 ? -5.347 -4.406 18.344 1.00 97.19 101 ALA A CA 1
ATOM 815 C C . ALA A 1 101 ? -6.052 -3.595 19.446 1.00 97.19 101 ALA A C 1
ATOM 817 O O . ALA A 1 101 ? -6.424 -4.148 20.487 1.00 97.19 101 ALA A O 1
ATOM 818 N N . GLU A 1 102 ? -6.288 -2.305 19.204 1.00 96.88 102 GLU A N 1
ATOM 819 C CA . GLU A 1 102 ? -7.044 -1.437 20.110 1.00 96.88 102 GLU A CA 1
ATOM 820 C C . GLU A 1 102 ? -8.502 -1.899 20.235 1.00 96.88 102 GLU A C 1
ATOM 822 O O . GLU A 1 102 ? -8.999 -2.048 21.353 1.00 96.88 102 GLU A O 1
ATOM 827 N N . ALA A 1 103 ? -9.164 -2.224 19.120 1.00 96.31 103 ALA A N 1
ATOM 828 C CA . ALA A 1 103 ? -10.531 -2.746 19.120 1.00 96.31 103 ALA A CA 1
ATOM 829 C C . ALA A 1 103 ? -10.652 -4.055 19.920 1.00 96.31 103 ALA A C 1
ATOM 831 O O . ALA A 1 103 ? -11.534 -4.183 20.771 1.00 96.31 103 ALA A O 1
ATOM 832 N N . ARG A 1 104 ? -9.724 -5.003 19.723 1.00 96.38 104 ARG A N 1
ATOM 833 C CA . ARG A 1 104 ? -9.673 -6.256 20.502 1.00 96.38 104 ARG A CA 1
ATOM 834 C C . ARG A 1 104 ? -9.495 -6.002 21.995 1.00 96.38 104 ARG A C 1
ATOM 836 O O . ARG A 1 104 ? -10.143 -6.659 22.806 1.00 96.38 104 ARG A O 1
ATOM 843 N N . THR A 1 105 ? -8.646 -5.040 22.356 1.00 97.00 105 THR A N 1
ATOM 844 C CA . THR A 1 105 ? -8.417 -4.662 23.758 1.00 97.00 105 THR A CA 1
ATOM 845 C C . THR A 1 105 ? -9.692 -4.095 24.381 1.00 97.00 105 THR A C 1
ATOM 847 O O . THR A 1 105 ? -10.114 -4.566 25.435 1.00 97.00 105 THR A O 1
ATOM 850 N N . GLN A 1 106 ? -10.362 -3.162 23.695 1.00 96.19 106 GLN A N 1
ATOM 851 C CA . GLN A 1 106 ? -11.625 -2.574 24.157 1.00 96.19 106 GLN A CA 1
ATOM 852 C C . GLN A 1 106 ? -12.718 -3.632 24.345 1.00 96.19 106 GLN A C 1
ATOM 854 O O . GLN A 1 106 ? -13.443 -3.604 25.338 1.00 96.19 106 GLN A O 1
ATOM 859 N N . VAL A 1 107 ? -12.828 -4.597 23.428 1.00 96.88 107 VAL A N 1
ATOM 860 C CA . VAL A 1 107 ? -13.799 -5.692 23.566 1.00 96.88 107 VAL A CA 1
ATOM 861 C C . VAL A 1 107 ? -13.459 -6.602 24.743 1.00 96.88 107 VAL A C 1
ATOM 863 O O . VAL A 1 107 ? -14.366 -6.974 25.485 1.00 96.88 107 VAL A O 1
ATOM 866 N N . GLY A 1 108 ? -12.179 -6.891 24.989 1.00 96.81 108 GLY A N 1
ATOM 867 C CA . GLY A 1 108 ? -11.754 -7.626 26.186 1.00 96.81 108 GLY A CA 1
ATOM 868 C C . GLY A 1 108 ? -12.088 -6.894 27.494 1.00 96.81 108 GLY A C 1
ATOM 869 O O . GLY A 1 108 ? -12.536 -7.507 28.465 1.00 96.81 108 GLY A O 1
ATOM 870 N N . GLU A 1 109 ? -11.938 -5.569 27.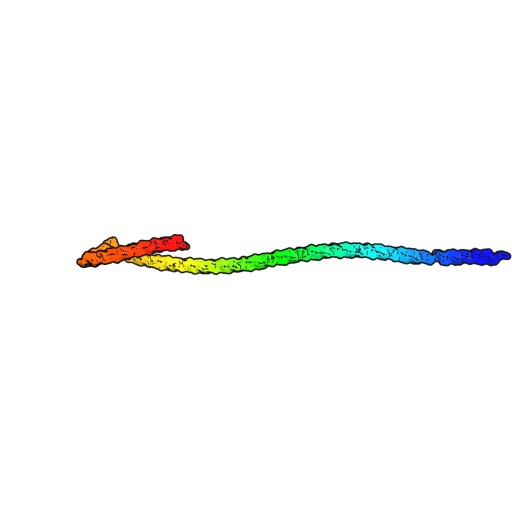529 1.00 96.69 109 GLU A N 1
ATOM 871 C CA . GLU A 1 109 ? -12.352 -4.749 28.675 1.00 96.69 109 GLU A CA 1
ATOM 872 C C . GLU A 1 109 ? -13.873 -4.779 28.880 1.00 96.69 109 GLU A C 1
ATOM 874 O O . GLU A 1 109 ? -14.344 -5.001 30.002 1.00 96.69 109 GLU A O 1
ATOM 879 N N . MET A 1 110 ? -14.651 -4.619 27.804 1.00 95.94 110 MET A N 1
ATOM 880 C CA . MET A 1 110 ? -16.114 -4.707 27.852 1.00 95.94 110 MET A CA 1
ATOM 881 C C . MET A 1 110 ? -16.587 -6.095 28.289 1.00 95.94 110 MET A C 1
ATOM 883 O O . MET A 1 110 ? -17.517 -6.197 29.088 1.00 95.94 110 MET A O 1
ATOM 887 N N . GLU A 1 111 ? -15.928 -7.165 27.844 1.00 96.88 111 GLU A N 1
ATOM 888 C CA . GLU A 1 111 ? -16.234 -8.530 28.273 1.00 96.88 111 GLU A CA 1
ATOM 889 C C . GLU A 1 111 ? -16.088 -8.680 29.794 1.00 96.88 111 GLU A C 1
ATOM 891 O O . GLU A 1 111 ? -16.966 -9.241 30.456 1.00 96.88 111 GLU A O 1
ATOM 896 N N . ASN A 1 112 ? -15.019 -8.130 30.376 1.00 97.44 112 ASN A N 1
ATOM 897 C CA . ASN A 1 112 ? -14.810 -8.145 31.825 1.00 97.44 112 ASN A CA 1
ATOM 898 C C . ASN A 1 112 ? -15.883 -7.343 32.575 1.00 97.44 112 ASN A C 1
ATOM 900 O O . ASN A 1 112 ? -16.367 -7.784 33.627 1.00 97.44 112 ASN A O 1
ATOM 904 N N . GLN A 1 113 ? -16.298 -6.195 32.032 1.00 96.69 113 GLN A N 1
ATOM 905 C CA . GLN A 1 113 ? -17.404 -5.414 32.591 1.00 96.69 113 GLN A CA 1
ATOM 906 C C . GLN A 1 113 ? -18.711 -6.214 32.550 1.00 96.69 113 GLN A C 1
ATOM 908 O O . GLN A 1 113 ? -19.363 -6.369 33.585 1.00 96.69 113 GLN A O 1
ATOM 913 N N . VAL A 1 114 ? -19.057 -6.794 31.398 1.00 96.69 114 VAL A N 1
ATOM 914 C CA . VAL A 1 114 ? -20.256 -7.627 31.218 1.00 96.69 114 VAL A CA 1
ATOM 915 C C . VAL A 1 114 ? -20.247 -8.814 32.183 1.00 96.69 114 VAL A C 1
ATOM 917 O O . VAL A 1 114 ? -21.226 -9.015 32.904 1.00 96.69 114 VAL A O 1
ATOM 920 N N . LYS A 1 115 ? -19.136 -9.554 32.282 1.00 96.81 115 LYS A N 1
ATOM 921 C CA . LYS A 1 115 ? -18.970 -10.663 33.240 1.00 96.81 115 LYS A CA 1
ATOM 922 C C . LYS A 1 115 ? -19.224 -10.213 34.677 1.00 96.81 115 LYS A C 1
ATOM 924 O O . LYS A 1 115 ? -19.985 -10.853 35.403 1.00 96.81 115 LYS A O 1
ATOM 929 N N . THR A 1 116 ? -18.638 -9.086 35.077 1.00 96.38 116 THR A N 1
ATOM 930 C CA . THR A 1 116 ? -18.814 -8.527 36.426 1.00 96.38 116 THR A CA 1
ATOM 931 C C . THR A 1 116 ? -20.276 -8.180 36.702 1.00 96.38 116 THR A C 1
ATOM 933 O O . THR A 1 116 ? -20.804 -8.518 37.766 1.00 96.38 116 THR A O 1
ATOM 936 N N . ARG A 1 117 ? -20.960 -7.550 35.738 1.00 94.31 117 ARG A N 1
ATOM 937 C CA . ARG A 1 117 ? -22.386 -7.211 35.854 1.00 94.31 117 ARG A CA 1
ATOM 938 C C . ARG A 1 117 ? -23.262 -8.459 35.936 1.00 94.31 117 ARG A C 1
ATOM 940 O O . ARG A 1 117 ? -24.119 -8.522 36.814 1.00 94.31 117 ARG A O 1
ATOM 947 N N . LEU A 1 118 ? -23.010 -9.476 35.113 1.00 92.69 118 LEU A N 1
ATOM 948 C CA . LEU A 1 118 ? -23.746 -10.745 35.150 1.00 92.69 118 LEU A CA 1
ATOM 949 C C . LEU A 1 118 ? -23.606 -11.455 36.503 1.00 92.69 118 LEU A C 1
ATOM 951 O O . LEU A 1 118 ? -24.604 -11.902 37.066 1.00 92.69 118 LEU A O 1
ATOM 955 N N . VAL A 1 119 ? -22.397 -11.497 37.073 1.00 94.31 119 VAL A N 1
ATOM 956 C CA . VAL A 1 119 ? -22.175 -12.063 38.415 1.00 94.31 119 VAL A CA 1
ATOM 957 C C . VAL A 1 119 ? -22.919 -11.264 39.486 1.00 94.31 119 VAL A C 1
ATOM 959 O O . VAL A 1 119 ? -23.506 -11.857 40.392 1.00 94.31 119 VAL A O 1
ATOM 962 N N . ALA A 1 120 ? -22.917 -9.931 39.402 1.00 90.56 120 ALA A N 1
ATOM 963 C CA . ALA A 1 120 ? -23.651 -9.085 40.340 1.00 90.56 120 ALA A CA 1
ATOM 964 C C . ALA A 1 120 ? -25.169 -9.320 40.259 1.00 90.56 120 ALA A C 1
ATOM 966 O O . ALA A 1 120 ? -25.816 -9.444 41.298 1.00 90.56 120 ALA A O 1
ATOM 967 N N . LEU A 1 121 ? -25.720 -9.440 39.046 1.00 87.75 121 LEU A N 1
ATOM 968 C CA . LEU A 1 121 ? -27.134 -9.755 38.820 1.00 87.75 121 LEU A CA 1
ATOM 969 C C . LEU A 1 121 ? -27.496 -11.141 39.370 1.00 87.75 121 LEU A C 1
ATOM 971 O O . LEU A 1 121 ? -28.478 -11.267 40.098 1.00 87.75 121 LEU A O 1
ATOM 975 N N . TYR A 1 122 ? -26.663 -12.154 39.115 1.00 89.50 122 TYR A N 1
ATOM 976 C CA . TYR A 1 122 ? -26.856 -13.502 39.657 1.00 89.50 122 TYR A CA 1
ATOM 977 C C . TYR A 1 122 ? -26.851 -13.515 41.193 1.00 89.50 122 TYR A C 1
ATOM 979 O O . TYR A 1 122 ? -27.734 -14.099 41.816 1.00 89.50 122 TYR A O 1
ATOM 987 N N . LYS A 1 123 ? -25.889 -12.824 41.820 1.00 89.56 123 LYS A N 1
ATOM 988 C CA . LYS A 1 123 ? -25.791 -12.723 43.287 1.00 89.56 123 LYS A CA 1
ATOM 989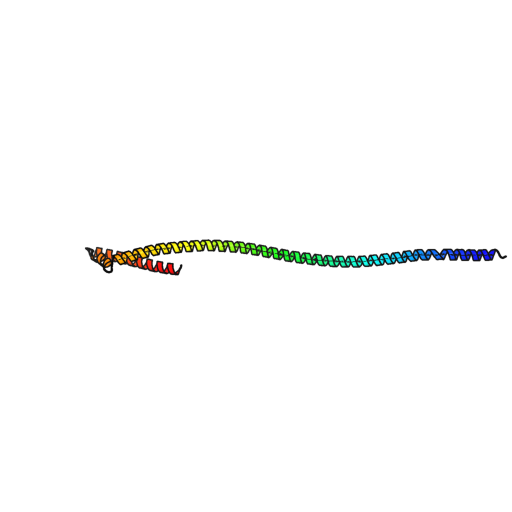 C C . LYS A 1 123 ? -26.934 -11.924 43.913 1.00 89.56 123 LYS A C 1
ATOM 991 O O . LYS A 1 123 ? -27.282 -12.179 45.063 1.00 89.56 123 LYS A O 1
ATOM 996 N N . ALA A 1 124 ? -27.484 -10.943 43.197 1.00 86.06 124 ALA A N 1
ATOM 997 C CA . ALA A 1 124 ? -28.626 -10.167 43.669 1.00 86.06 124 ALA A CA 1
ATOM 998 C C . ALA A 1 124 ? -29.916 -11.006 43.702 1.00 86.06 124 ALA A C 1
ATOM 1000 O O . ALA A 1 124 ? -30.746 -10.796 44.590 1.00 86.06 124 ALA A O 1
ATOM 1001 N N . GLY A 1 125 ? -30.063 -11.955 42.770 1.00 83.25 125 GLY A N 1
ATOM 1002 C CA . GLY A 1 125 ? -31.261 -12.779 42.607 1.00 83.25 125 GLY A CA 1
ATOM 1003 C C . GLY A 1 125 ? -32.491 -11.976 42.162 1.00 83.25 125 GLY A C 1
ATOM 1004 O O . GLY A 1 125 ? -32.486 -10.743 42.154 1.00 83.25 125 GLY A O 1
ATOM 1005 N N . ASP A 1 126 ? -33.577 -12.676 41.829 1.00 76.81 126 ASP A N 1
ATOM 1006 C CA . ASP A 1 126 ? -34.782 -12.072 41.231 1.00 76.81 126 ASP A CA 1
ATOM 1007 C C . ASP A 1 126 ? -35.437 -11.000 42.118 1.00 76.81 126 ASP A C 1
ATOM 1009 O O . ASP A 1 126 ? -35.962 -9.998 41.632 1.00 76.81 126 ASP A O 1
ATOM 1013 N N . ALA A 1 127 ? -35.366 -11.172 43.440 1.00 76.88 127 ALA A N 1
ATOM 1014 C CA . ALA A 1 127 ? -35.938 -10.233 44.400 1.00 76.88 127 ALA A CA 1
ATOM 1015 C C . ALA A 1 127 ? -34.975 -9.106 44.814 1.00 76.88 127 ALA A C 1
ATOM 1017 O O . ALA A 1 127 ? -35.416 -8.145 45.441 1.00 76.88 127 ALA A O 1
ATOM 1018 N N . GLY A 1 128 ? -33.678 -9.190 44.500 1.00 79.62 128 GLY A N 1
ATOM 1019 C CA . GLY A 1 128 ? -32.660 -8.254 44.994 1.00 79.62 128 GLY A CA 1
ATOM 1020 C C . GLY A 1 128 ? -32.948 -6.785 44.660 1.00 79.62 128 GLY A C 1
ATOM 1021 O O . GLY A 1 128 ? -33.003 -5.962 45.577 1.00 79.62 128 GLY A O 1
ATOM 1022 N N . PRO A 1 129 ? -33.189 -6.441 43.381 1.00 79.00 129 PRO A N 1
ATOM 1023 C CA . PRO A 1 129 ? -33.510 -5.076 42.968 1.00 79.00 129 PRO A CA 1
ATOM 1024 C C . PRO A 1 129 ? -34.795 -4.527 43.599 1.00 79.00 129 PRO A C 1
ATOM 1026 O O . PRO A 1 129 ? -34.834 -3.373 44.026 1.00 79.00 129 PRO A O 1
ATOM 1029 N N . LEU A 1 130 ? -35.834 -5.362 43.698 1.00 81.62 130 LEU A N 1
ATOM 1030 C CA . LEU A 1 130 ? -37.107 -4.987 44.316 1.00 81.62 130 LEU A CA 1
ATOM 1031 C C . LEU A 1 130 ? -36.948 -4.789 45.826 1.00 81.62 130 LEU A C 1
ATOM 1033 O O . LEU A 1 130 ? -37.484 -3.833 46.378 1.00 81.62 130 LEU A O 1
ATOM 1037 N N . ARG A 1 131 ? -36.152 -5.635 46.486 1.00 83.69 131 ARG A N 1
ATOM 1038 C CA . ARG A 1 131 ? -35.867 -5.536 47.921 1.00 83.69 131 ARG A CA 1
ATOM 1039 C C . ARG A 1 131 ? -35.189 -4.221 48.287 1.00 83.69 131 ARG A C 1
ATOM 1041 O O . ARG A 1 131 ? -35.486 -3.697 49.349 1.00 83.69 131 ARG A O 1
ATOM 1048 N N . ILE A 1 132 ? -34.317 -3.693 47.423 1.00 82.56 132 ILE A N 1
ATOM 1049 C CA . ILE A 1 132 ? -33.709 -2.370 47.622 1.00 82.56 132 ILE A CA 1
ATOM 1050 C C . ILE A 1 132 ? -34.817 -1.317 47.634 1.00 82.56 132 ILE A C 1
ATOM 1052 O O . ILE A 1 132 ? -35.021 -0.671 48.652 1.00 82.56 132 ILE A O 1
ATOM 1056 N N . VAL A 1 133 ? -35.612 -1.228 46.563 1.00 85.88 133 VAL A N 1
ATOM 1057 C CA . VAL A 1 133 ? -36.691 -0.230 46.456 1.00 85.88 133 VAL A CA 1
ATOM 1058 C C . VAL A 1 133 ? -37.649 -0.309 47.654 1.00 85.88 133 VAL A C 1
ATOM 1060 O O . VAL A 1 133 ? -37.906 0.708 48.298 1.00 85.88 133 VAL A O 1
ATOM 1063 N N . PHE A 1 134 ? -38.111 -1.509 48.015 1.00 85.50 134 PHE A N 1
ATOM 1064 C CA . PHE A 1 134 ? -39.053 -1.720 49.120 1.00 85.50 134 PHE A CA 1
ATOM 1065 C C . PHE A 1 134 ? -38.436 -1.644 50.527 1.00 85.50 134 PHE A C 1
ATOM 1067 O O . PHE A 1 134 ? -39.186 -1.667 51.500 1.00 85.50 134 PHE A O 1
ATOM 1074 N N . SER A 1 135 ? -37.112 -1.509 50.672 1.00 85.75 135 SER A N 1
ATOM 1075 C CA . SER A 1 135 ? -36.486 -1.229 51.974 1.00 85.75 135 SER A CA 1
ATOM 1076 C C . SER A 1 135 ? -36.479 0.262 52.335 1.00 85.75 135 SER A C 1
ATOM 1078 O O . SER A 1 135 ? -35.933 0.632 53.370 1.00 85.75 135 SER A O 1
ATOM 1080 N N . SER A 1 136 ? -37.025 1.129 51.477 1.00 86.75 136 SER A N 1
ATOM 1081 C CA . SER A 1 136 ? -37.090 2.579 51.702 1.00 86.75 136 SER A CA 1
ATOM 1082 C C . SER A 1 136 ? -38.138 2.959 52.755 1.00 86.75 136 SER A C 1
ATOM 1084 O O . SER A 1 136 ? -39.260 2.459 52.721 1.00 86.75 136 SER A O 1
ATOM 1086 N N . THR A 1 137 ? -37.820 3.917 53.632 1.00 85.38 137 THR A N 1
ATOM 1087 C CA . THR A 1 137 ? -38.713 4.330 54.737 1.00 85.38 137 THR A CA 1
ATOM 1088 C C . THR A 1 137 ? -39.770 5.347 54.294 1.00 85.38 137 THR A C 1
ATOM 1090 O O . THR A 1 137 ? -40.810 5.491 54.933 1.00 85.38 137 THR A O 1
ATOM 1093 N N . THR A 1 138 ? -39.521 6.081 53.200 1.00 92.19 138 THR A N 1
ATOM 1094 C CA . THR A 1 138 ? -40.427 7.132 52.700 1.00 92.19 138 THR A CA 1
ATOM 1095 C C . THR A 1 138 ? -40.736 6.984 51.205 1.00 92.19 138 THR A C 1
ATOM 1097 O O . THR A 1 138 ? -39.868 6.548 50.442 1.00 92.19 138 THR A O 1
ATOM 1100 N N . PRO A 1 139 ? -41.921 7.428 50.730 1.00 89.00 139 PRO A N 1
ATOM 1101 C CA . PRO A 1 139 ? -42.267 7.391 49.303 1.00 89.00 139 PRO A CA 1
ATOM 1102 C C . PRO A 1 139 ? -41.260 8.125 48.404 1.00 89.00 139 PRO A C 1
ATOM 1104 O O . PRO A 1 139 ? -40.915 7.653 47.321 1.00 89.00 139 PRO A O 1
ATOM 1107 N N . SER A 1 140 ? -40.729 9.258 48.871 1.00 92.44 140 SER A N 1
ATOM 1108 C CA . SER A 1 140 ? -39.716 10.034 48.145 1.00 92.44 140 SER A CA 1
ATOM 1109 C C . SER A 1 140 ? -38.392 9.282 47.998 1.00 92.44 140 SER A C 1
ATOM 1111 O O . SER A 1 140 ? -37.716 9.407 46.978 1.00 92.44 140 SER A O 1
ATOM 1113 N N . GLU A 1 141 ? -38.001 8.507 49.008 1.00 90.38 141 GLU A N 1
ATOM 1114 C CA . GLU A 1 141 ? -36.807 7.664 48.956 1.00 90.38 141 GLU A CA 1
ATOM 1115 C C . GLU A 1 141 ? -36.996 6.481 48.007 1.00 90.38 141 GLU A C 1
ATOM 1117 O O . GLU A 1 141 ? -36.141 6.249 47.151 1.00 90.38 141 GLU A O 1
ATOM 1122 N N . MET A 1 142 ? -38.165 5.844 48.062 1.00 90.69 142 MET A N 1
ATOM 1123 C CA . MET A 1 142 ? -38.538 4.757 47.161 1.00 90.69 142 MET A CA 1
ATOM 1124 C C . MET A 1 142 ? -38.486 5.202 45.690 1.00 90.69 142 MET A C 1
ATOM 1126 O O . MET A 1 142 ? -37.883 4.531 44.849 1.00 90.69 142 MET A O 1
ATOM 1130 N N . ALA A 1 143 ? -39.018 6.390 45.380 1.00 91.19 143 ALA A N 1
ATOM 1131 C CA . ALA A 1 143 ? -38.949 6.973 44.039 1.00 91.19 143 ALA A CA 1
ATOM 1132 C C . ALA A 1 143 ? -37.503 7.250 43.581 1.00 91.19 143 ALA A C 1
ATOM 1134 O O . ALA A 1 143 ? -37.165 7.022 42.415 1.00 91.19 143 ALA A O 1
ATOM 1135 N N . ARG A 1 144 ? -36.619 7.714 44.479 1.00 91.75 144 ARG A N 1
ATOM 1136 C CA . ARG A 1 144 ? -35.194 7.911 44.153 1.00 91.75 144 ARG A CA 1
ATOM 1137 C C . ARG A 1 144 ? -34.505 6.588 43.839 1.00 91.75 144 ARG A C 1
ATOM 1139 O O . ARG A 1 144 ? -33.828 6.501 42.815 1.00 91.75 144 ARG A O 1
ATOM 1146 N N . GLN A 1 145 ? -34.698 5.573 44.677 1.00 90.38 145 GLN A N 1
ATOM 1147 C CA . GLN A 1 145 ? -34.088 4.260 44.475 1.00 90.38 145 GLN A CA 1
ATOM 1148 C C . GLN A 1 145 ? -34.587 3.588 43.191 1.00 90.38 145 GLN A C 1
ATOM 1150 O O . GLN A 1 145 ? -33.782 3.047 42.434 1.00 90.38 145 GLN A O 1
ATOM 1155 N N . PHE A 1 146 ? -35.881 3.712 42.879 1.00 90.62 146 PHE A N 1
ATOM 1156 C CA . PHE A 1 146 ? -36.438 3.235 41.613 1.00 90.62 146 PHE A CA 1
ATOM 1157 C C . PHE A 1 146 ? -35.774 3.899 40.395 1.00 90.62 146 PHE A C 1
ATOM 1159 O O . PHE A 1 146 ? -35.423 3.215 39.428 1.00 90.62 146 PHE A O 1
ATOM 1166 N N . ARG A 1 147 ? -35.542 5.221 40.435 1.00 91.69 147 ARG A N 1
ATOM 1167 C CA . ARG A 1 147 ? -34.815 5.920 39.358 1.00 91.69 147 ARG A CA 1
ATOM 1168 C C . ARG A 1 147 ? -33.377 5.430 39.219 1.00 91.69 147 ARG A C 1
ATOM 1170 O O . ARG A 1 147 ? -32.928 5.241 38.092 1.00 91.69 147 ARG A O 1
ATOM 1177 N N . TYR A 1 148 ? -32.663 5.218 40.324 1.00 91.44 148 TYR A N 1
ATOM 1178 C CA . TYR A 1 148 ? -31.292 4.700 40.278 1.00 91.44 148 TYR A CA 1
ATOM 1179 C C . TYR A 1 148 ? -31.240 3.299 39.685 1.00 91.44 148 TYR A C 1
ATOM 1181 O O . TYR A 1 148 ? -30.457 3.062 38.766 1.00 91.44 148 TYR A O 1
ATOM 1189 N N . LEU A 1 149 ? -32.127 2.405 40.124 1.00 89.25 149 LEU A N 1
ATOM 1190 C CA . LEU A 1 149 ? -32.219 1.063 39.563 1.00 89.25 149 LEU A CA 1
ATOM 1191 C C . LEU A 1 149 ? -32.532 1.103 38.061 1.00 89.25 149 LEU A C 1
ATOM 1193 O O . LEU A 1 149 ? -31.879 0.425 37.271 1.00 89.25 149 LEU A O 1
ATOM 1197 N N . SER A 1 150 ? -33.479 1.949 37.654 1.00 90.56 150 SER A N 1
ATOM 1198 C CA . SER A 1 150 ? -33.810 2.151 36.239 1.00 90.56 150 SER A CA 1
ATOM 1199 C C . SER A 1 150 ? -32.616 2.665 35.427 1.00 90.56 150 SER A C 1
ATOM 1201 O O . SER A 1 150 ? -32.436 2.267 34.276 1.00 90.56 150 SER A O 1
ATOM 1203 N N . GLY A 1 151 ? -31.792 3.539 36.014 1.00 93.62 151 GLY A N 1
ATOM 1204 C CA . GLY A 1 151 ? -30.548 4.017 35.410 1.00 93.62 151 GLY A CA 1
ATOM 1205 C C . GLY A 1 151 ? -29.529 2.895 35.219 1.00 93.62 151 GLY A C 1
ATOM 1206 O O . GLY A 1 151 ? -28.992 2.741 34.125 1.00 93.62 151 GLY A O 1
ATOM 1207 N N . VAL A 1 152 ? -29.332 2.064 36.245 1.00 91.62 152 VAL A N 1
ATOM 1208 C CA . VAL A 1 152 ? -28.428 0.904 36.199 1.00 91.62 152 VAL A CA 1
ATOM 1209 C C . VAL A 1 152 ? -28.862 -0.101 35.129 1.00 91.62 152 VAL A C 1
ATOM 1211 O O . VAL A 1 152 ? -28.049 -0.493 34.299 1.00 91.62 152 VAL A O 1
ATOM 1214 N N . VAL A 1 153 ? -30.147 -0.469 35.082 1.00 89.62 153 VAL A N 1
ATOM 1215 C CA . VAL A 1 153 ? -30.672 -1.414 34.077 1.00 89.62 153 VAL A CA 1
ATOM 1216 C C . VAL A 1 153 ? -30.499 -0.875 32.655 1.00 89.62 153 VAL A C 1
ATOM 1218 O O . VAL A 1 153 ? -30.181 -1.629 31.736 1.00 89.62 153 VAL A O 1
ATOM 1221 N N . ARG A 1 154 ? -30.695 0.433 32.456 1.00 94.88 154 ARG A N 1
ATOM 1222 C CA . ARG A 1 154 ? -30.499 1.069 31.149 1.00 94.88 154 ARG A CA 1
ATOM 1223 C C . ARG A 1 154 ? -29.036 1.040 30.721 1.00 94.88 154 ARG A C 1
ATOM 1225 O O . ARG A 1 154 ? -28.758 0.691 29.580 1.00 94.88 154 ARG A O 1
ATOM 1232 N N . HIS A 1 155 ? -28.132 1.371 31.638 1.00 95.19 155 HIS A N 1
ATOM 1233 C CA . HIS A 1 155 ? -26.697 1.296 31.398 1.00 95.19 155 HIS A CA 1
ATOM 1234 C C . HIS A 1 155 ? -26.261 -0.134 31.050 1.00 95.19 155 HIS A C 1
ATOM 1236 O O . HIS A 1 155 ? -25.554 -0.333 30.069 1.00 95.19 155 HIS A O 1
ATOM 1242 N N . ASP A 1 156 ? -26.725 -1.138 31.798 1.00 94.56 156 ASP A N 1
ATOM 1243 C CA . ASP A 1 156 ? -26.377 -2.541 31.541 1.00 94.56 156 ASP A CA 1
ATOM 1244 C C . ASP A 1 156 ? -26.878 -3.028 30.177 1.00 94.56 156 ASP A C 1
ATOM 1246 O O . ASP A 1 156 ? -26.159 -3.743 29.480 1.00 94.56 156 ASP A O 1
ATOM 1250 N N . ARG A 1 157 ? -28.083 -2.611 29.757 1.00 94.38 157 ARG A N 1
ATOM 1251 C CA . ARG A 1 157 ? -28.567 -2.877 28.393 1.00 94.38 157 ARG A CA 1
ATOM 1252 C C . ARG A 1 157 ? -27.663 -2.242 27.345 1.00 94.38 157 ARG A C 1
ATOM 1254 O O . ARG A 1 157 ? -27.220 -2.935 26.440 1.00 94.38 157 ARG A O 1
ATOM 1261 N N . GLN A 1 158 ? -27.334 -0.963 27.510 1.00 96.94 158 GLN A N 1
ATOM 1262 C CA . GLN A 1 158 ? -26.454 -0.261 26.578 1.00 96.94 158 GLN A CA 1
ATOM 1263 C C . GLN A 1 158 ? -25.064 -0.908 26.498 1.00 96.94 158 GLN A C 1
ATOM 1265 O O . GLN A 1 158 ? -24.514 -1.025 25.404 1.00 96.94 158 GLN A O 1
ATOM 1270 N N . LEU A 1 159 ? -24.509 -1.356 27.628 1.00 96.50 159 LEU A N 1
ATOM 1271 C CA . LEU A 1 159 ? -23.242 -2.083 27.675 1.00 96.50 159 LEU A CA 1
ATOM 1272 C C . LEU A 1 159 ? -23.318 -3.386 26.867 1.00 96.50 159 LEU A C 1
ATOM 1274 O O . LEU A 1 159 ? -22.434 -3.644 26.057 1.00 96.50 159 LEU A O 1
ATOM 1278 N N . LEU A 1 160 ? -24.372 -4.186 27.057 1.00 95.88 160 LEU A N 1
ATOM 1279 C CA . LEU A 1 160 ? -24.566 -5.444 26.329 1.00 95.88 160 LEU A CA 1
ATOM 1280 C C . LEU A 1 160 ? -24.765 -5.226 24.826 1.00 95.88 160 LEU A C 1
ATOM 1282 O O . LEU A 1 160 ? -24.180 -5.955 24.028 1.00 95.88 160 LEU A O 1
ATOM 1286 N N . ASP A 1 161 ? -25.564 -4.230 24.446 1.00 96.50 161 ASP A N 1
ATOM 1287 C CA . ASP A 1 161 ? -25.820 -3.907 23.041 1.00 96.50 161 ASP A CA 1
ATOM 1288 C C . ASP A 1 161 ? -24.541 -3.404 22.357 1.00 96.50 161 ASP A C 1
ATOM 1290 O O . ASP A 1 161 ? -24.190 -3.866 21.272 1.00 96.50 161 ASP A O 1
ATOM 1294 N N . THR A 1 162 ? -23.787 -2.530 23.032 1.00 95.94 162 THR A N 1
ATOM 1295 C CA . THR A 1 162 ? -22.493 -2.039 22.532 1.00 95.94 162 THR A CA 1
ATOM 1296 C C . THR A 1 162 ? -21.486 -3.178 22.411 1.00 95.94 162 THR A C 1
ATOM 1298 O O . THR A 1 162 ? -20.812 -3.287 21.393 1.00 95.94 162 THR A O 1
ATOM 1301 N N . TYR A 1 163 ? -21.395 -4.051 23.417 1.00 96.12 163 TYR A N 1
ATOM 1302 C CA . TYR A 1 163 ? -20.492 -5.200 23.395 1.00 96.12 163 TYR A CA 1
ATOM 1303 C C . TYR A 1 163 ? -20.807 -6.160 22.240 1.00 96.12 163 TYR A C 1
ATOM 1305 O O . TYR A 1 163 ? -19.891 -6.590 21.546 1.00 96.12 163 TYR A O 1
ATOM 1313 N N . ARG A 1 164 ? -22.092 -6.450 21.989 1.00 95.00 164 ARG A N 1
ATOM 1314 C CA . ARG A 1 164 ? -22.523 -7.281 20.850 1.00 95.00 164 ARG A CA 1
ATOM 1315 C C . ARG A 1 164 ? -22.165 -6.652 19.510 1.00 95.00 164 ARG A C 1
ATOM 1317 O O . ARG A 1 164 ? -21.556 -7.324 18.691 1.00 95.00 164 ARG A O 1
ATOM 1324 N N . SER A 1 165 ? -22.474 -5.370 19.321 1.00 95.88 165 SER A N 1
ATOM 1325 C CA . SER A 1 165 ? -22.115 -4.653 18.091 1.00 95.88 165 SER A CA 1
ATOM 1326 C C . SER A 1 165 ? -20.603 -4.674 17.854 1.00 95.88 165 SER A C 1
ATOM 1328 O O . SER A 1 165 ? -20.155 -4.986 16.760 1.00 95.88 165 SER A O 1
ATOM 1330 N N . ARG A 1 166 ? -19.799 -4.427 18.895 1.00 94.12 166 ARG A N 1
ATOM 1331 C CA . ARG A 1 166 ? -18.332 -4.450 18.789 1.00 94.12 166 ARG A CA 1
ATOM 1332 C C . ARG A 1 166 ? -17.762 -5.843 18.514 1.00 94.12 166 ARG A C 1
ATOM 1334 O O . ARG A 1 166 ? -16.682 -5.936 17.946 1.00 94.12 166 ARG A O 1
ATOM 1341 N N . LEU A 1 167 ? -18.450 -6.901 18.943 1.00 92.56 167 LEU A N 1
ATOM 1342 C CA . LEU A 1 167 ? -18.103 -8.289 18.628 1.00 92.56 167 LEU A CA 1
ATOM 1343 C C . LEU A 1 167 ? -18.395 -8.650 17.168 1.00 92.56 167 LEU A C 1
ATOM 1345 O O . LEU A 1 167 ? -17.667 -9.459 16.608 1.00 92.56 167 LEU A O 1
ATOM 1349 N N . GLU A 1 168 ? -19.449 -8.088 16.573 1.00 92.12 168 GLU A N 1
ATOM 1350 C CA . GLU A 1 168 ? -19.783 -8.287 15.154 1.00 92.12 168 GLU A CA 1
ATOM 1351 C C . GLU A 1 168 ? -18.821 -7.535 14.221 1.00 92.12 168 GLU A C 1
ATOM 1353 O O . GLU A 1 168 ? -18.547 -8.002 13.118 1.00 92.12 168 GLU A O 1
ATOM 1358 N N . ASP A 1 169 ? -18.287 -6.399 14.679 1.00 87.75 169 ASP A N 1
ATOM 1359 C CA . ASP A 1 169 ? -17.329 -5.566 13.939 1.00 87.75 169 ASP A CA 1
ATOM 1360 C C . ASP A 1 169 ? -15.874 -6.096 13.971 1.00 87.75 169 ASP A C 1
ATOM 1362 O O . ASP A 1 169 ? -14.982 -5.487 13.370 1.00 87.75 169 ASP A O 1
ATOM 1366 N N . LEU A 1 170 ? -15.615 -7.187 14.703 1.00 80.19 170 LEU A N 1
ATOM 1367 C CA . LEU A 1 170 ? -14.289 -7.776 14.959 1.00 80.19 170 LEU A CA 1
ATOM 1368 C C . LEU A 1 170 ? -13.923 -8.904 13.987 1.00 80.19 170 LEU A C 1
ATOM 1370 O O . LEU A 1 170 ? -12.719 -8.972 13.633 1.00 80.19 170 LEU A O 1
#